Protein AF-A0A815KS10-F1 (afdb_monomer)

Mean predicted aligned error: 17.44 Å

Sequence (151 aa):
MRNGELLMVKFADKKATGDKEIYVIDSKGTANIVQVERFEKGGVKKYILKPSSFVDYNRNMGGVDLSDSSLHHACMDRKSYRWLSDNEIIKKEYKDNEVHKQAQELELQIASHSQSTWSTIQIKERKKYEIAIQNLILSAVYLCQQDQPIN

Radius of gyration: 28.77 Å; Cα contacts (8 Å, |Δi|>4): 96; chains: 1; bounding box: 67×46×84 Å

Solvent-accessible surface area (backbone atoms only — not comparable to full-atom values): 9145 Å² total; per-residue (Å²): 93,73,60,86,69,37,34,43,47,80,45,79,47,83,48,100,92,45,80,42,80,45,78,48,79,37,69,81,70,64,100,43,77,39,80,40,84,42,73,45,95,90,71,48,79,44,79,43,83,40,48,41,60,60,54,57,45,65,71,58,66,50,58,63,60,50,50,52,56,55,44,60,79,70,57,80,85,69,98,70,99,52,94,55,64,66,55,55,55,49,54,52,58,54,74,70,36,65,70,53,53,54,51,51,53,51,50,51,54,52,50,56,55,52,51,58,53,52,53,52,51,51,53,57,50,51,53,54,52,52,52,52,51,51,52,51,51,53,51,52,55,53,54,62,59,69,72,58,80,87,124

Nearest PDB structures (foldseek):
  8xlh-assembly1_B  TM=2.235E-01  e=9.049E+00  Oryctolagus cuniculus

Foldseek 3Di:
DDDPQKDKDWDWDQDPVGTDIDIDIDRPDDQDWDWDWDADDPRDIDTDIDTPRVVVCVVPVCPVVVVVVVCVVVPPDDDDPDPCPVVVVVVVVLVPDPVNVVVVVVVVVVVVVVVVVVVVVVVVVVVVVVVVVVVVVVVVVVVVVVPDDDD

Secondary structure (DSSP, 8-state):
-EETTEEEEEEEEEETTEEEEEEEEESS----EEEEEEEPTTS-EEEEEEEHHHHHHHHHTHHHHHHHHHHHHH------S-TTHHHHHHHHHHHH-HHHHHHHHHHHHHHHHHHHHHHHHHHHHHHHHHHHHHHHHHHHHHHHHHTS---

Organism: NCBI:txid392033

Structure (mmCIF, N/CA/C/O backbone):
data_AF-A0A815KS10-F1
#
_entry.id   AF-A0A815KS10-F1
#
loop_
_atom_site.group_PDB
_atom_site.id
_atom_site.type_symbol
_atom_site.label_atom_id
_atom_site.label_alt_id
_atom_site.label_comp_id
_atom_site.label_asym_id
_atom_site.label_entit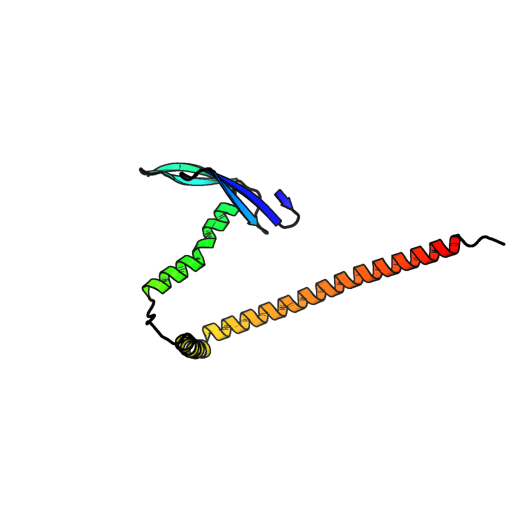y_id
_atom_site.label_seq_id
_atom_site.pdbx_PDB_ins_code
_atom_site.Cartn_x
_atom_site.Cartn_y
_atom_site.Cartn_z
_atom_site.occupancy
_atom_site.B_iso_or_equiv
_atom_site.auth_seq_id
_atom_site.auth_comp_id
_atom_site.auth_asym_id
_atom_site.auth_atom_id
_atom_site.pdbx_PDB_model_num
ATOM 1 N N . MET A 1 1 ? -16.237 -2.106 -2.172 1.00 65.50 1 MET A N 1
ATOM 2 C CA . MET A 1 1 ? -16.871 -2.902 -3.246 1.00 65.50 1 MET A CA 1
ATOM 3 C C . MET A 1 1 ? -15.825 -3.857 -3.790 1.00 65.50 1 MET A C 1
ATOM 5 O O . MET A 1 1 ? -14.725 -3.401 -4.084 1.00 65.50 1 MET A O 1
ATOM 9 N N . ARG A 1 2 ? -16.115 -5.161 -3.852 1.00 75.50 2 ARG A N 1
ATOM 10 C CA . ARG A 1 2 ? -15.205 -6.136 -4.465 1.00 75.50 2 ARG A CA 1
ATOM 11 C C . ARG A 1 2 ? -15.559 -6.260 -5.945 1.00 75.50 2 ARG A C 1
ATOM 13 O O . ARG A 1 2 ? -16.727 -6.452 -6.263 1.00 75.50 2 ARG A O 1
ATOM 20 N N . ASN A 1 3 ? -14.573 -6.105 -6.819 1.00 77.81 3 ASN A N 1
ATOM 21 C CA . ASN A 1 3 ? -14.696 -6.308 -8.255 1.00 77.81 3 ASN A CA 1
ATOM 22 C C . ASN A 1 3 ? -13.708 -7.409 -8.661 1.00 77.81 3 ASN A C 1
ATOM 24 O O . ASN A 1 3 ? -12.506 -7.165 -8.771 1.00 77.81 3 ASN A O 1
ATOM 28 N N . GLY A 1 4 ? -14.209 -8.639 -8.793 1.00 83.25 4 GLY A N 1
ATOM 29 C CA . GLY A 1 4 ? -13.379 -9.822 -9.017 1.00 83.25 4 GLY A CA 1
ATOM 30 C C . GLY A 1 4 ? -12.392 -10.072 -7.869 1.00 83.25 4 GLY A C 1
ATOM 31 O O . GLY A 1 4 ? -12.779 -10.199 -6.702 1.00 83.25 4 GLY A O 1
ATOM 32 N N . GLU A 1 5 ? -11.106 -10.139 -8.204 1.00 85.44 5 GLU A N 1
ATOM 33 C CA . GLU A 1 5 ? -10.025 -10.363 -7.237 1.00 85.44 5 GLU A CA 1
ATOM 34 C C . GLU A 1 5 ? -9.689 -9.113 -6.412 1.00 85.44 5 GLU A C 1
ATOM 36 O O . GLU A 1 5 ? -9.140 -9.237 -5.321 1.00 85.44 5 GLU A O 1
ATOM 41 N N . LEU A 1 6 ? -10.076 -7.922 -6.877 1.00 89.88 6 LEU A N 1
ATOM 42 C CA . LEU A 1 6 ? -9.731 -6.653 -6.243 1.00 89.88 6 LEU A CA 1
ATOM 43 C C . LEU A 1 6 ? -10.837 -6.162 -5.306 1.00 89.88 6 LEU A C 1
ATOM 45 O O . LEU A 1 6 ? -12.017 -6.093 -5.653 1.00 89.88 6 LEU A O 1
ATOM 49 N N . LEU A 1 7 ? -10.440 -5.748 -4.112 1.00 89.75 7 LEU A N 1
ATOM 50 C CA . LEU A 1 7 ? -11.259 -5.067 -3.128 1.00 89.75 7 LEU A CA 1
ATOM 51 C C . LEU A 1 7 ? -10.914 -3.577 -3.122 1.00 89.75 7 LEU A C 1
ATOM 53 O O . LEU A 1 7 ? -9.806 -3.187 -2.773 1.00 89.75 7 LEU A O 1
ATOM 57 N N . MET A 1 8 ? -11.892 -2.734 -3.451 1.00 91.44 8 MET A N 1
ATOM 58 C CA . MET A 1 8 ? -11.780 -1.288 -3.270 1.00 91.44 8 MET A CA 1
ATOM 59 C C . MET A 1 8 ? -12.492 -0.866 -1.984 1.00 91.44 8 MET A C 1
ATOM 61 O O . MET A 1 8 ? -13.694 -1.120 -1.812 1.00 91.44 8 MET A O 1
ATOM 65 N N . VAL A 1 9 ? -11.766 -0.191 -1.097 1.00 91.00 9 VAL A N 1
ATOM 66 C CA . VAL A 1 9 ? -12.256 0.311 0.189 1.00 91.00 9 VAL A CA 1
ATOM 67 C C . VAL A 1 9 ? -12.215 1.834 0.189 1.00 91.00 9 VAL A C 1
ATOM 69 O O . VAL A 1 9 ? -11.161 2.433 -0.004 1.00 91.00 9 VAL A O 1
ATOM 72 N N . LYS A 1 10 ? -13.369 2.456 0.442 1.00 90.81 10 LYS A N 1
ATOM 73 C CA . LYS A 1 10 ? -13.506 3.897 0.668 1.00 90.81 10 LYS A CA 1
ATOM 74 C C . LYS A 1 10 ? -13.646 4.145 2.168 1.00 90.81 10 LYS A C 1
ATOM 76 O O . LYS A 1 10 ? -14.487 3.521 2.812 1.00 90.81 10 LYS A O 1
ATOM 81 N N . PHE A 1 11 ? -12.852 5.059 2.712 1.00 89.25 11 PHE A N 1
ATOM 82 C CA . PHE A 1 11 ? -12.909 5.468 4.113 1.00 89.25 11 PHE A CA 1
ATOM 83 C C . PHE A 1 11 ? -12.923 6.992 4.211 1.00 89.25 11 PHE A C 1
ATOM 85 O O . PHE A 1 11 ? -12.046 7.656 3.664 1.00 89.25 11 PHE A O 1
ATOM 92 N N . ALA A 1 12 ? -13.916 7.543 4.907 1.00 87.81 12 ALA A N 1
ATOM 93 C CA . ALA A 1 12 ? -13.974 8.965 5.220 1.00 87.81 12 ALA A CA 1
ATOM 94 C C . ALA A 1 12 ? -13.348 9.196 6.602 1.00 87.81 12 ALA A C 1
ATOM 96 O O . ALA A 1 12 ? -13.889 8.751 7.615 1.00 87.81 12 ALA A O 1
ATOM 97 N N . ASP A 1 13 ? -12.199 9.869 6.639 1.00 83.44 13 ASP A N 1
ATOM 98 C CA . ASP A 1 13 ? -11.503 10.227 7.873 1.00 83.44 13 ASP A CA 1
ATOM 99 C C . ASP A 1 13 ? -11.818 11.679 8.240 1.00 83.44 13 ASP A C 1
ATOM 101 O O . ASP A 1 13 ? -11.557 12.602 7.461 1.00 83.44 13 ASP A O 1
ATOM 105 N N . LYS A 1 14 ? -12.351 11.889 9.445 1.00 79.88 14 LYS A N 1
ATOM 106 C CA . LYS A 1 14 ? -12.604 13.232 9.974 1.00 79.88 14 LYS A CA 1
ATOM 107 C C . LYS A 1 14 ? -11.318 13.774 10.579 1.00 79.88 14 LYS A C 1
ATOM 109 O O . LYS A 1 14 ? -10.930 13.387 11.683 1.00 79.88 14 LYS A O 1
ATOM 114 N N . LYS A 1 15 ? -10.639 14.669 9.861 1.00 77.56 15 LYS A N 1
ATOM 115 C CA . LYS A 1 15 ? -9.453 15.372 10.369 1.00 77.56 15 LYS A CA 1
ATOM 116 C C . LYS A 1 15 ? -9.812 16.805 10.752 1.00 77.56 15 LYS A C 1
ATOM 118 O O . LYS A 1 15 ? -10.806 17.355 10.301 1.00 77.56 15 LYS A O 1
ATOM 123 N N . ALA A 1 16 ? -8.946 17.448 11.537 1.00 68.12 16 ALA A N 1
ATOM 124 C CA . ALA A 1 16 ? -9.093 18.866 11.891 1.00 68.12 16 ALA A CA 1
ATOM 125 C C . ALA A 1 16 ? -9.136 19.801 10.662 1.00 68.12 16 ALA A C 1
ATOM 127 O O . ALA A 1 16 ? -9.639 20.912 10.747 1.00 68.12 16 ALA A O 1
ATOM 128 N N . THR A 1 17 ? -8.619 19.339 9.517 1.00 74.06 17 THR A N 1
ATOM 129 C CA . THR A 1 17 ? -8.622 20.054 8.230 1.00 74.06 17 THR A CA 1
ATOM 130 C C . THR A 1 17 ? -9.874 19.794 7.382 1.00 74.06 17 THR A C 1
ATOM 132 O O . THR A 1 17 ? -9.926 20.247 6.244 1.00 74.06 17 THR A O 1
ATOM 135 N N . GLY A 1 18 ? -10.861 19.065 7.913 1.00 81.62 18 GLY A N 1
ATOM 136 C CA . GLY A 1 18 ? -12.086 18.671 7.219 1.00 81.62 18 GLY A CA 1
ATOM 137 C C . GLY A 1 18 ? -12.188 17.165 6.971 1.00 81.62 18 GLY A C 1
ATOM 138 O O . GLY A 1 18 ? -11.283 16.387 7.302 1.00 81.62 18 GLY A O 1
ATOM 139 N N . ASP A 1 19 ? -13.313 16.767 6.381 1.00 84.25 19 ASP A N 1
ATOM 140 C CA . ASP A 1 19 ? -13.583 15.384 5.998 1.00 84.25 19 ASP A CA 1
ATOM 141 C C . ASP A 1 19 ? -12.741 15.024 4.768 1.00 84.25 19 ASP A C 1
ATOM 143 O O . ASP A 1 19 ? -12.804 15.689 3.732 1.00 84.25 19 ASP A O 1
ATOM 147 N N . LYS A 1 20 ? -11.917 13.979 4.888 1.00 88.00 20 LYS A N 1
ATOM 148 C CA . LYS A 1 20 ? -11.084 13.480 3.790 1.00 88.00 20 LYS A CA 1
ATOM 149 C C . LYS A 1 20 ? -11.524 12.088 3.395 1.00 88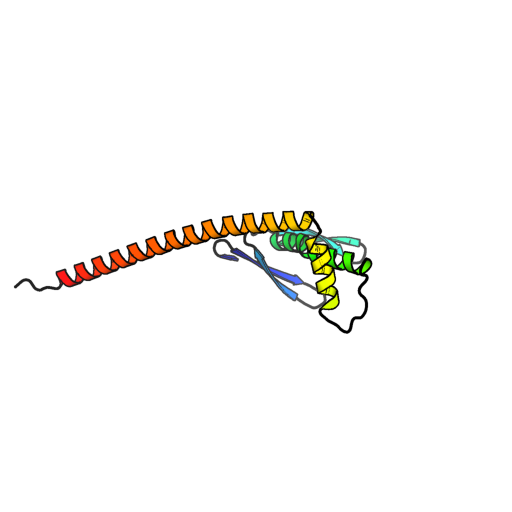.00 20 LYS A C 1
ATOM 151 O O . LYS A 1 20 ? -11.568 11.185 4.226 1.00 88.00 20 LYS A O 1
ATOM 156 N N . GLU A 1 21 ? -11.788 11.906 2.112 1.00 91.81 21 GLU A N 1
ATOM 157 C CA . GLU A 1 21 ? -12.047 10.589 1.550 1.00 91.81 21 GLU A CA 1
ATOM 158 C C . GLU A 1 21 ? -10.738 9.947 1.109 1.00 91.81 21 GLU A C 1
ATOM 160 O O . GLU A 1 21 ? -9.939 10.547 0.392 1.00 91.81 21 GLU A O 1
ATOM 165 N N . ILE A 1 22 ? -10.520 8.715 1.549 1.00 90.88 22 ILE A N 1
ATOM 166 C CA . ILE A 1 22 ? -9.340 7.931 1.221 1.00 90.88 22 ILE A CA 1
ATOM 167 C C . ILE A 1 22 ? -9.804 6.634 0.572 1.00 90.88 22 ILE A C 1
ATOM 169 O O . ILE A 1 22 ? -10.780 6.015 1.006 1.00 90.88 22 ILE A O 1
ATOM 173 N N . TYR A 1 23 ? -9.081 6.223 -0.462 1.00 92.44 23 TYR A N 1
ATOM 174 C CA . TYR A 1 23 ? -9.356 5.028 -1.240 1.00 92.44 23 TYR A CA 1
ATOM 175 C C . TYR A 1 23 ? -8.151 4.094 -1.145 1.00 92.44 23 TYR A C 1
ATOM 177 O O . TYR A 1 23 ? -7.020 4.523 -1.356 1.00 92.44 23 TYR A O 1
ATOM 185 N N . VAL A 1 24 ? -8.395 2.827 -0.814 1.00 91.19 24 VAL A N 1
ATOM 186 C CA . VAL A 1 24 ? -7.382 1.763 -0.788 1.00 91.19 24 VAL A CA 1
ATOM 187 C C . VAL A 1 24 ? -7.858 0.626 -1.681 1.00 91.19 24 VAL A C 1
ATOM 189 O O . VAL A 1 24 ? -9.035 0.259 -1.653 1.00 91.19 24 VAL A O 1
ATOM 192 N N . ILE A 1 25 ? -6.939 0.086 -2.478 1.00 92.75 25 ILE A N 1
ATOM 193 C CA . ILE A 1 25 ? -7.163 -1.084 -3.326 1.00 92.75 25 ILE A CA 1
ATOM 194 C C . ILE A 1 25 ? -6.331 -2.228 -2.760 1.00 92.75 25 ILE A C 1
ATOM 196 O O . ILE A 1 25 ? -5.143 -2.067 -2.499 1.00 92.75 25 ILE A O 1
ATOM 200 N N . ASP A 1 26 ? -6.969 -3.373 -2.574 1.00 90.25 26 ASP A N 1
ATOM 201 C CA . ASP A 1 26 ? -6.379 -4.554 -1.963 1.00 90.25 26 ASP A CA 1
ATOM 202 C C . ASP A 1 26 ? -6.744 -5.793 -2.788 1.00 90.25 26 ASP A C 1
ATOM 204 O O . ASP A 1 26 ? -7.909 -6.006 -3.110 1.00 90.25 26 ASP A O 1
ATOM 208 N N . SER A 1 27 ? -5.758 -6.602 -3.169 1.00 90.69 27 SER A N 1
ATOM 209 C CA . SER A 1 27 ? -5.966 -7.823 -3.957 1.00 90.69 27 SER A CA 1
ATOM 210 C C . SER A 1 27 ? -6.123 -9.086 -3.110 1.00 90.69 27 SER A C 1
ATOM 212 O O . SER A 1 27 ? -6.575 -10.111 -3.618 1.00 90.69 27 SER A O 1
ATOM 214 N N . LYS A 1 28 ? -5.742 -9.050 -1.828 1.00 86.31 28 LYS A N 1
ATOM 215 C CA . LYS A 1 28 ? -5.678 -10.246 -0.968 1.00 86.31 28 LYS A CA 1
ATOM 216 C C . LYS A 1 28 ? -6.504 -10.121 0.304 1.00 86.31 28 LYS A C 1
ATOM 218 O O . LYS A 1 28 ? -6.879 -11.138 0.884 1.00 86.31 28 LYS A O 1
ATOM 223 N N . GLY A 1 29 ? -6.784 -8.902 0.745 1.00 82.19 29 GLY A N 1
ATOM 224 C CA . GLY A 1 29 ? -7.521 -8.657 1.970 1.00 82.19 29 GLY A CA 1
ATOM 225 C C . GLY A 1 29 ? -9.013 -8.942 1.870 1.00 82.19 29 GLY A C 1
ATOM 226 O O . GLY A 1 29 ? -9.600 -9.231 0.821 1.00 82.19 29 GLY A O 1
ATOM 227 N N . THR A 1 30 ? -9.640 -8.861 3.036 1.00 83.88 30 THR A N 1
ATOM 228 C CA . THR A 1 30 ? -11.075 -9.060 3.223 1.00 83.88 30 THR A CA 1
ATOM 229 C C . THR A 1 30 ? -11.733 -7.740 3.597 1.00 83.88 30 THR A C 1
ATOM 231 O O . THR A 1 30 ? -11.127 -6.887 4.245 1.00 83.88 30 THR A O 1
ATOM 234 N N . ALA A 1 31 ? -12.990 -7.563 3.186 1.00 85.25 31 ALA A N 1
ATOM 235 C CA . ALA A 1 31 ? -13.782 -6.391 3.541 1.00 85.25 31 ALA A CA 1
ATOM 236 C C . ALA A 1 31 ? -14.235 -6.501 5.003 1.00 85.25 31 ALA A C 1
ATOM 238 O O . ALA A 1 31 ? -15.369 -6.887 5.276 1.00 85.25 31 ALA A O 1
ATOM 239 N N . ASN A 1 32 ? -13.329 -6.206 5.933 1.00 89.75 32 ASN A N 1
ATOM 240 C CA . ASN A 1 32 ? -13.587 -6.264 7.364 1.00 89.75 32 ASN A CA 1
ATOM 241 C C . ASN A 1 32 ? -13.352 -4.898 8.023 1.00 89.75 32 ASN A C 1
ATOM 243 O O . ASN A 1 32 ? -12.614 -4.056 7.507 1.00 89.75 32 ASN A O 1
ATOM 247 N N . ILE A 1 33 ? -13.984 -4.679 9.172 1.00 91.38 33 ILE A N 1
ATOM 2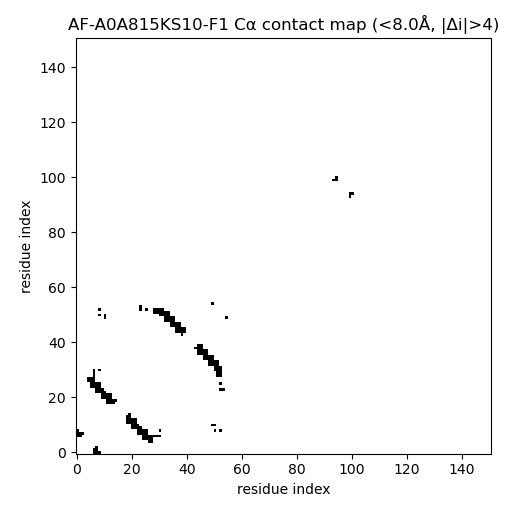48 C CA . ILE A 1 33 ? -13.803 -3.498 10.012 1.00 91.38 33 ILE A CA 1
ATOM 249 C C . ILE A 1 33 ? -13.177 -3.955 11.325 1.00 91.38 33 ILE A C 1
ATOM 251 O O . ILE A 1 33 ? -13.633 -4.903 11.953 1.00 91.38 33 ILE A O 1
ATOM 255 N N . VAL A 1 34 ? -12.125 -3.259 11.738 1.00 92.88 34 VAL A N 1
ATOM 256 C CA . VAL A 1 34 ? -11.346 -3.548 12.937 1.00 92.88 34 VAL A CA 1
ATOM 257 C C . VAL A 1 34 ? -11.398 -2.339 13.860 1.00 92.88 34 VAL A C 1
ATOM 259 O O . VAL A 1 34 ? -11.358 -1.186 13.419 1.00 92.88 34 VAL A O 1
ATOM 262 N N . GLN A 1 35 ? -11.494 -2.599 15.158 1.00 92.25 35 GLN A N 1
ATOM 263 C CA . GLN A 1 35 ? -11.424 -1.569 16.182 1.00 92.25 35 GLN A CA 1
ATOM 264 C C . GLN A 1 35 ? -9.954 -1.257 16.479 1.00 92.25 35 GLN A C 1
ATOM 266 O O . GLN A 1 35 ? -9.191 -2.129 16.884 1.00 92.25 35 GLN A O 1
ATOM 271 N N . VAL A 1 36 ? -9.555 -0.008 16.256 1.00 91.19 36 VAL A N 1
ATOM 272 C CA . VAL A 1 36 ? -8.180 0.460 16.444 1.00 91.19 36 VAL A CA 1
ATOM 273 C C . VAL A 1 36 ? -8.130 1.402 17.638 1.00 91.19 36 VAL A C 1
ATOM 275 O O . VAL A 1 36 ? -8.888 2.373 17.703 1.00 91.19 36 VAL A O 1
ATOM 278 N N . GLU A 1 37 ? -7.223 1.124 18.570 1.00 91.50 37 GLU A N 1
ATOM 279 C CA . GLU A 1 37 ? -6.922 2.011 19.692 1.00 91.50 37 GLU A CA 1
ATOM 280 C C . GLU A 1 37 ? -6.155 3.245 19.198 1.00 91.50 37 GLU A C 1
ATOM 282 O O . GLU A 1 37 ? -5.173 3.152 18.458 1.00 91.50 37 GLU A O 1
ATOM 287 N N . ARG A 1 38 ? -6.613 4.426 19.607 1.00 86.31 38 ARG A N 1
ATOM 288 C CA . ARG A 1 38 ? -5.940 5.705 19.398 1.00 86.31 38 ARG A CA 1
ATOM 289 C C . ARG A 1 38 ? -5.861 6.477 20.700 1.00 86.31 38 ARG A C 1
ATOM 291 O O . ARG A 1 38 ? -6.781 6.455 21.510 1.00 86.31 38 ARG A O 1
ATOM 298 N N . PHE A 1 39 ? -4.786 7.238 20.830 1.00 85.94 39 PHE A N 1
ATOM 299 C CA . PHE A 1 39 ? -4.615 8.200 21.906 1.00 85.94 39 PHE A CA 1
ATOM 300 C C . PHE A 1 39 ? -4.979 9.591 21.396 1.00 85.94 39 PHE A C 1
ATOM 302 O O . PHE A 1 39 ? -4.469 10.037 20.365 1.00 85.94 39 PHE A O 1
ATOM 309 N N . GLU A 1 40 ? -5.885 10.263 22.098 1.00 82.75 40 GLU A N 1
ATOM 310 C CA . GLU A 1 40 ? -6.144 11.685 21.895 1.00 82.75 40 GLU A CA 1
ATOM 311 C C . GLU A 1 40 ? -5.183 12.541 22.731 1.00 82.75 40 GLU A C 1
ATOM 313 O O . GLU A 1 40 ? -4.481 12.068 23.634 1.00 82.75 40 GLU A O 1
ATOM 318 N N . LYS A 1 41 ? -5.128 13.835 22.402 1.00 79.12 41 LYS A N 1
ATOM 319 C CA . LYS A 1 41 ? -4.308 14.810 23.121 1.00 79.12 41 LYS A CA 1
ATOM 320 C C . LYS A 1 41 ? -4.735 14.823 24.596 1.00 79.12 41 LYS A C 1
ATOM 322 O O . LYS A 1 41 ? -5.906 15.024 24.889 1.00 79.12 41 LYS A O 1
ATOM 327 N N . GLY A 1 42 ? -3.788 14.588 25.504 1.00 83.25 42 GLY A N 1
ATOM 328 C CA . GLY A 1 42 ? -4.069 14.394 26.935 1.00 83.25 42 GLY A CA 1
ATOM 329 C C . GLY A 1 42 ? -4.094 12.930 27.391 1.00 83.25 42 GLY A C 1
ATOM 330 O O . GLY A 1 42 ? -4.385 12.673 28.552 1.00 83.25 42 GLY A O 1
ATOM 331 N N . GLY A 1 43 ? -3.773 11.971 26.513 1.00 86.62 43 GLY A N 1
ATOM 332 C CA . GLY A 1 43 ? -3.574 10.563 26.888 1.00 86.62 43 GLY A CA 1
ATOM 333 C C . GLY A 1 43 ? -4.860 9.740 26.999 1.00 86.62 43 GLY A C 1
ATOM 334 O O . GLY A 1 43 ? -4.809 8.573 27.382 1.00 86.62 43 GLY A O 1
ATOM 335 N N . VAL A 1 44 ? -6.010 10.316 26.637 1.00 88.19 44 VAL A N 1
ATOM 336 C CA . VAL A 1 44 ? -7.297 9.613 26.639 1.00 88.19 44 VAL A CA 1
ATOM 337 C C . VAL A 1 44 ? -7.311 8.561 25.530 1.00 88.19 44 VAL A C 1
ATOM 339 O O . VAL A 1 44 ? -7.061 8.867 24.361 1.00 88.19 44 VAL A O 1
ATOM 342 N N . LYS A 1 45 ? -7.616 7.316 25.904 1.00 90.00 45 LYS A N 1
ATOM 343 C CA . LYS A 1 45 ? -7.796 6.204 24.967 1.00 90.00 45 LYS A CA 1
ATOM 344 C C . LYS A 1 45 ? -9.154 6.303 24.287 1.00 90.00 45 LYS A C 1
ATOM 346 O O . LYS A 1 45 ? -10.183 6.446 24.943 1.00 90.00 45 LYS A O 1
ATOM 351 N N . LYS A 1 46 ? -9.155 6.164 22.968 1.00 89.38 46 LYS A N 1
ATOM 352 C CA . LYS A 1 46 ? -10.347 6.123 22.128 1.00 89.38 46 LYS A CA 1
ATOM 353 C C . LYS A 1 46 ? -10.241 4.963 21.164 1.00 89.38 46 LYS A C 1
ATOM 355 O O . LYS A 1 46 ? -9.180 4.692 20.612 1.00 89.38 46 LYS A O 1
ATOM 360 N N . TYR A 1 47 ? -11.366 4.322 20.905 1.00 89.31 47 TYR A N 1
ATOM 361 C CA . TYR A 1 47 ? -11.446 3.272 19.909 1.00 89.31 47 TYR A CA 1
ATOM 362 C C . TYR A 1 47 ? -12.144 3.793 18.659 1.00 89.31 47 TYR A C 1
ATOM 364 O O . TYR A 1 47 ? -13.212 4.397 18.741 1.00 89.31 47 TYR A O 1
ATOM 372 N N . ILE A 1 48 ? -11.523 3.577 17.502 1.00 89.12 48 ILE A N 1
ATOM 373 C CA . ILE A 1 48 ? -12.035 4.022 16.206 1.00 89.12 48 ILE A CA 1
ATOM 374 C C . ILE A 1 48 ? -12.176 2.804 15.305 1.00 89.12 48 ILE A C 1
ATOM 376 O O . ILE A 1 48 ? -11.266 1.985 15.206 1.00 89.12 48 ILE A O 1
ATOM 380 N N . LEU A 1 49 ? -13.313 2.703 14.625 1.00 90.38 49 LEU A N 1
ATOM 381 C CA . LEU A 1 49 ? -13.543 1.674 13.622 1.00 90.38 49 LEU A CA 1
ATOM 382 C C . LEU A 1 49 ? -12.824 2.053 12.327 1.00 90.38 49 LEU A C 1
ATOM 384 O O . LEU A 1 49 ? -13.035 3.140 11.785 1.00 90.38 49 LEU A O 1
ATOM 388 N N . LYS A 1 50 ? -11.970 1.158 11.832 1.00 91.38 50 LYS A N 1
ATOM 389 C CA . LYS A 1 50 ? -11.251 1.323 10.567 1.00 91.38 50 LYS A CA 1
ATOM 390 C C . LYS A 1 50 ? -11.330 0.050 9.736 1.00 91.38 50 LYS A C 1
ATOM 392 O O . LYS A 1 50 ? -11.313 -1.034 10.309 1.00 91.38 50 LYS A O 1
ATOM 397 N N . PRO A 1 51 ? -11.374 0.140 8.401 1.00 92.62 51 PRO A N 1
ATOM 398 C CA . PRO A 1 51 ? -11.273 -1.053 7.573 1.00 92.62 51 PRO A CA 1
ATOM 399 C C . PRO A 1 51 ? -9.930 -1.768 7.782 1.00 92.62 51 PRO A C 1
ATOM 401 O O . PRO A 1 51 ? -8.898 -1.106 7.907 1.00 92.62 51 PRO A O 1
ATOM 404 N N . SER A 1 52 ? -9.926 -3.101 7.778 1.00 92.44 52 SER A N 1
ATOM 405 C CA . SER A 1 52 ? -8.720 -3.932 7.952 1.00 92.44 52 SER A CA 1
ATOM 406 C C . SER A 1 52 ? -7.617 -3.574 6.957 1.00 92.44 52 SER A C 1
ATOM 408 O O . SER A 1 52 ? -6.499 -3.287 7.375 1.00 92.44 52 SER A O 1
ATOM 410 N N . SER A 1 53 ? -7.949 -3.449 5.667 1.00 92.50 53 SER A N 1
ATOM 411 C CA . SER A 1 53 ? -6.981 -3.096 4.616 1.00 92.50 53 SER A CA 1
ATOM 412 C C . SER A 1 53 ? -6.263 -1.766 4.879 1.00 92.50 53 SER A C 1
ATOM 414 O O . SER A 1 53 ? -5.103 -1.603 4.518 1.00 92.50 53 SER A O 1
ATOM 416 N N . PHE A 1 54 ? -6.914 -0.808 5.551 1.00 91.62 54 PHE A N 1
ATOM 417 C CA . PHE A 1 54 ? -6.265 0.445 5.951 1.00 91.62 54 PHE A CA 1
ATOM 418 C C . PHE A 1 54 ? -5.274 0.248 7.099 1.00 91.62 54 PHE A C 1
ATOM 420 O O . PHE A 1 54 ? -4.255 0.934 7.159 1.00 91.62 54 PHE A O 1
ATOM 427 N N . VAL A 1 55 ? -5.582 -0.641 8.043 1.00 91.25 55 VAL A N 1
ATOM 428 C CA . VAL A 1 55 ? -4.676 -0.977 9.148 1.00 91.25 55 VAL A CA 1
ATOM 429 C C . VAL A 1 55 ? -3.434 -1.672 8.597 1.00 91.25 55 VAL A C 1
ATOM 431 O O . VAL A 1 55 ? -2.320 -1.263 8.924 1.00 91.25 55 VAL A O 1
ATOM 434 N N . ASP A 1 56 ? -3.626 -2.634 7.698 1.00 91.75 56 ASP A N 1
ATOM 435 C CA . ASP A 1 56 ? -2.539 -3.378 7.060 1.00 91.75 56 ASP A CA 1
ATOM 436 C C . ASP A 1 56 ? -1.668 -2.479 6.180 1.00 91.75 56 ASP A C 1
ATOM 438 O O . ASP A 1 56 ? -0.441 -2.543 6.249 1.00 91.75 56 ASP A O 1
ATOM 442 N N . TYR A 1 57 ? -2.279 -1.576 5.411 1.00 92.38 57 TYR A N 1
ATOM 443 C CA . TYR A 1 57 ? -1.550 -0.561 4.653 1.00 92.38 57 TYR A CA 1
ATOM 444 C C . TYR A 1 57 ? -0.667 0.292 5.572 1.00 92.38 57 TYR A C 1
ATOM 446 O O . TYR A 1 57 ? 0.545 0.359 5.386 1.00 92.38 57 TYR A O 1
ATOM 454 N N . ASN A 1 58 ? -1.243 0.887 6.622 1.00 90.19 58 ASN A N 1
ATOM 455 C CA . ASN A 1 58 ? -0.489 1.749 7.539 1.00 90.19 58 ASN A CA 1
ATOM 456 C C . ASN A 1 58 ? 0.659 1.012 8.240 1.00 90.19 58 ASN A C 1
ATOM 458 O O . ASN A 1 58 ? 1.686 1.622 8.525 1.00 90.19 58 ASN A O 1
ATOM 462 N N . ARG A 1 59 ? 0.498 -0.287 8.513 1.00 90.56 59 ARG A N 1
ATOM 463 C CA . ARG A 1 59 ? 1.543 -1.112 9.124 1.00 90.56 59 ARG A CA 1
ATOM 464 C C . ARG A 1 59 ? 2.757 -1.296 8.210 1.00 90.56 59 ARG A C 1
ATOM 466 O O . ARG A 1 59 ? 3.872 -1.364 8.713 1.00 90.56 59 ARG A O 1
ATOM 473 N N . ASN A 1 60 ? 2.543 -1.382 6.899 1.00 90.94 60 ASN A N 1
ATOM 474 C CA . ASN A 1 60 ? 3.584 -1.766 5.942 1.00 90.94 60 ASN A CA 1
ATOM 475 C C . ASN A 1 60 ? 4.173 -0.586 5.151 1.00 90.94 60 ASN A C 1
ATOM 477 O O . ASN A 1 60 ? 5.283 -0.688 4.638 1.00 90.94 60 ASN A O 1
ATOM 481 N N . MET A 1 61 ? 3.472 0.545 5.071 1.00 91.31 61 MET A N 1
ATOM 482 C CA . MET A 1 61 ? 3.899 1.696 4.262 1.00 91.31 61 MET A CA 1
ATOM 483 C C . MET A 1 61 ? 5.137 2.431 4.781 1.00 91.31 61 MET A C 1
ATOM 485 O O . MET A 1 61 ? 5.774 3.143 4.018 1.00 91.31 61 MET A O 1
ATOM 489 N N . GLY A 1 62 ? 5.493 2.263 6.056 1.00 90.56 62 GLY A N 1
ATOM 490 C CA . GLY A 1 62 ? 6.619 2.978 6.662 1.00 90.56 62 GLY A CA 1
ATOM 491 C C . GLY A 1 62 ? 7.998 2.376 6.385 1.00 90.56 62 GLY A C 1
ATOM 492 O O . GLY A 1 62 ? 8.986 2.964 6.801 1.00 90.56 62 GLY A O 1
ATOM 493 N N . GLY A 1 63 ? 8.099 1.210 5.735 1.00 91.62 63 GLY A N 1
ATOM 494 C CA . GLY A 1 63 ? 9.376 0.494 5.603 1.00 91.62 63 GLY A CA 1
ATOM 495 C C . GLY A 1 63 ? 10.444 1.271 4.827 1.00 91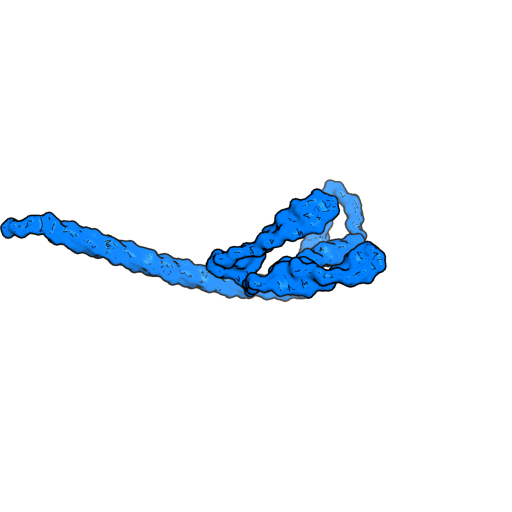.62 63 GLY A C 1
ATOM 496 O O . GLY A 1 63 ? 11.587 1.357 5.272 1.00 91.62 63 GLY A O 1
ATOM 497 N N . VAL A 1 64 ? 10.062 1.871 3.697 1.00 91.69 64 VAL A N 1
ATOM 498 C CA . VAL A 1 64 ? 10.981 2.660 2.859 1.00 91.69 64 VAL A CA 1
ATOM 499 C C . VAL A 1 64 ? 11.363 3.958 3.562 1.00 91.69 64 VAL A C 1
ATOM 501 O O . VAL A 1 64 ? 12.549 4.231 3.707 1.00 91.69 64 VAL A O 1
ATOM 504 N N . ASP A 1 65 ? 10.383 4.700 4.079 1.00 91.56 65 ASP A N 1
ATOM 505 C CA . ASP A 1 65 ? 10.623 5.961 4.794 1.00 91.56 65 ASP A CA 1
ATOM 506 C C . ASP A 1 65 ? 11.497 5.760 6.042 1.00 91.56 65 ASP A C 1
ATOM 508 O O . ASP A 1 65 ? 12.344 6.596 6.357 1.00 91.56 65 ASP A O 1
ATOM 512 N N . LEU A 1 66 ? 11.324 4.640 6.755 1.00 88.50 66 LEU A N 1
ATOM 513 C CA . LEU A 1 66 ? 12.154 4.282 7.904 1.00 88.50 66 LEU A CA 1
ATOM 514 C C . LEU A 1 66 ? 13.595 3.986 7.475 1.00 88.50 66 LEU A C 1
ATOM 516 O O . LEU A 1 66 ? 14.531 4.451 8.125 1.00 88.50 66 LEU A O 1
ATOM 520 N N . SER A 1 67 ? 13.770 3.241 6.380 1.00 87.62 67 SER A N 1
ATOM 521 C CA . SER A 1 67 ? 15.088 2.972 5.803 1.00 87.62 67 SER A CA 1
ATOM 522 C C . SER A 1 67 ? 15.771 4.273 5.379 1.00 87.62 67 SER A C 1
ATOM 524 O O . SER A 1 67 ? 16.910 4.511 5.770 1.00 87.62 67 SER A O 1
ATOM 526 N N . ASP A 1 68 ? 15.073 5.142 4.649 1.00 88.50 68 ASP A N 1
ATOM 527 C CA . ASP A 1 68 ? 15.598 6.434 4.197 1.00 88.50 68 ASP A CA 1
ATOM 528 C C . ASP A 1 68 ? 15.966 7.341 5.379 1.00 88.50 68 ASP A C 1
ATOM 530 O O . ASP A 1 68 ? 17.070 7.879 5.445 1.00 88.50 68 ASP A O 1
ATOM 534 N N . SER A 1 69 ? 15.107 7.403 6.401 1.00 87.25 69 SER A N 1
ATOM 535 C CA . SER A 1 69 ? 15.390 8.149 7.635 1.00 87.25 69 SER A CA 1
ATOM 536 C C . SER A 1 69 ? 16.630 7.620 8.358 1.00 87.25 69 SER A C 1
ATOM 538 O O . SER A 1 69 ? 17.429 8.395 8.883 1.00 87.25 69 SER A O 1
ATOM 540 N N . SER A 1 70 ? 16.819 6.297 8.385 1.00 85.81 70 SER A N 1
ATOM 541 C CA . SER A 1 70 ? 18.000 5.685 9.001 1.00 85.81 70 SER A CA 1
ATOM 542 C C . SER A 1 70 ? 19.282 5.993 8.223 1.00 85.81 70 SER A C 1
ATOM 544 O O . SER A 1 70 ? 20.307 6.310 8.830 1.00 85.81 70 SER A O 1
ATOM 546 N N . LEU A 1 71 ? 19.207 5.982 6.887 1.00 81.62 71 LEU A N 1
ATOM 547 C CA . LEU A 1 71 ? 20.312 6.355 6.012 1.00 81.62 71 LEU A CA 1
ATOM 548 C C . LEU A 1 71 ? 20.645 7.833 6.156 1.00 81.62 71 LEU A C 1
ATOM 550 O O . LEU A 1 71 ? 21.820 8.168 6.198 1.00 81.62 71 LEU A O 1
ATOM 554 N N . HIS A 1 72 ? 19.649 8.704 6.315 1.00 79.38 72 HIS A N 1
ATOM 555 C CA . HIS A 1 72 ? 19.862 10.138 6.482 1.00 79.38 72 HIS A CA 1
ATOM 556 C C . HIS A 1 72 ? 20.794 10.463 7.660 1.00 79.38 72 HIS A C 1
ATOM 558 O O . HIS A 1 72 ? 21.664 11.322 7.543 1.00 79.38 72 HIS A O 1
ATOM 564 N N . HIS A 1 73 ? 20.676 9.736 8.777 1.00 70.50 73 HIS A N 1
ATOM 565 C CA . HIS A 1 73 ? 21.558 9.919 9.935 1.00 70.50 73 HIS A CA 1
ATOM 566 C C . HIS A 1 73 ? 22.995 9.430 9.705 1.00 70.50 73 HIS A C 1
ATOM 568 O O . HIS A 1 73 ? 23.922 9.965 10.310 1.00 70.50 73 HIS A O 1
ATOM 574 N N . ALA A 1 74 ? 23.180 8.428 8.845 1.00 68.62 74 ALA A N 1
ATOM 575 C CA . ALA A 1 74 ? 24.485 7.890 8.464 1.00 68.62 74 ALA A CA 1
ATOM 576 C C . ALA A 1 74 ? 25.010 8.477 7.138 1.00 68.62 74 ALA A C 1
ATOM 578 O O . ALA A 1 74 ? 26.059 8.059 6.645 1.00 68.62 74 ALA A O 1
ATOM 579 N N . CYS A 1 75 ? 24.281 9.429 6.552 1.00 67.50 75 CYS A N 1
ATOM 580 C CA . CYS A 1 75 ? 24.536 9.923 5.215 1.00 67.50 75 CYS A CA 1
ATOM 581 C C . CYS A 1 75 ? 25.807 10.781 5.194 1.00 67.50 75 CYS A C 1
ATOM 583 O O . CYS A 1 75 ? 25.913 11.802 5.874 1.00 67.50 75 CYS A O 1
ATOM 585 N N . MET A 1 76 ? 26.781 10.349 4.393 1.00 71.12 76 MET A N 1
ATOM 586 C CA . MET A 1 76 ? 28.048 11.043 4.141 1.00 71.12 76 MET A CA 1
ATOM 587 C C . MET A 1 76 ? 28.004 11.839 2.827 1.00 71.12 76 MET A C 1
ATOM 589 O O . MET A 1 76 ? 29.052 12.095 2.228 1.00 71.12 76 MET A O 1
ATOM 593 N N . ASP A 1 77 ? 26.811 12.225 2.364 1.00 70.94 77 ASP A N 1
ATOM 594 C CA . ASP A 1 77 ? 26.653 12.961 1.112 1.00 70.94 77 ASP A CA 1
ATOM 595 C C . ASP A 1 77 ? 27.395 14.297 1.179 1.00 70.94 77 ASP A C 1
ATOM 597 O O . ASP A 1 77 ? 27.194 15.136 2.062 1.00 70.94 77 ASP A O 1
ATOM 601 N N . ARG A 1 78 ? 28.275 14.510 0.201 1.00 72.25 78 ARG A N 1
ATOM 602 C CA . ARG A 1 78 ? 28.974 15.778 0.006 1.00 72.25 78 ARG A CA 1
ATOM 603 C C . ARG A 1 78 ? 28.377 16.480 -1.194 1.00 72.25 78 ARG A C 1
ATOM 605 O O . ARG A 1 78 ? 28.088 15.860 -2.211 1.00 72.25 78 ARG A O 1
ATOM 612 N N . LYS A 1 79 ? 28.261 17.804 -1.106 1.00 77.69 79 LYS A N 1
ATOM 613 C CA . LYS A 1 79 ? 27.861 18.632 -2.246 1.00 77.69 79 LYS A CA 1
ATOM 614 C C . LYS A 1 79 ? 28.797 18.355 -3.429 1.00 77.69 79 LYS A C 1
ATOM 616 O O . LYS A 1 79 ? 29.969 18.729 -3.383 1.00 77.69 79 LYS A O 1
ATOM 621 N N . SER A 1 80 ? 28.274 17.734 -4.482 1.00 71.50 80 SER A N 1
ATOM 622 C CA . SER A 1 80 ? 29.000 17.464 -5.721 1.00 71.50 80 SER A CA 1
ATOM 623 C C . SER A 1 80 ? 28.388 18.273 -6.872 1.00 71.50 80 SER A C 1
ATOM 625 O O . SER A 1 80 ? 27.195 18.574 -6.891 1.00 71.50 80 SER A O 1
ATOM 627 N N . TYR A 1 81 ? 29.221 18.683 -7.830 1.00 78.94 81 TYR A N 1
ATOM 628 C CA . TYR A 1 81 ? 28.778 19.353 -9.065 1.00 78.94 81 TYR A CA 1
ATOM 629 C C . TYR A 1 81 ? 28.636 18.362 -10.230 1.00 78.94 81 TYR A C 1
ATOM 631 O O . TYR A 1 81 ? 28.486 18.763 -11.384 1.00 78.94 81 TYR A O 1
ATOM 639 N N . ARG A 1 82 ? 28.745 17.059 -9.946 1.00 65.38 82 ARG A N 1
ATOM 640 C CA . ARG A 1 82 ? 28.748 15.982 -10.935 1.00 65.38 82 ARG A CA 1
ATOM 641 C C . ARG A 1 82 ? 27.744 14.924 -10.502 1.00 65.38 82 ARG A C 1
A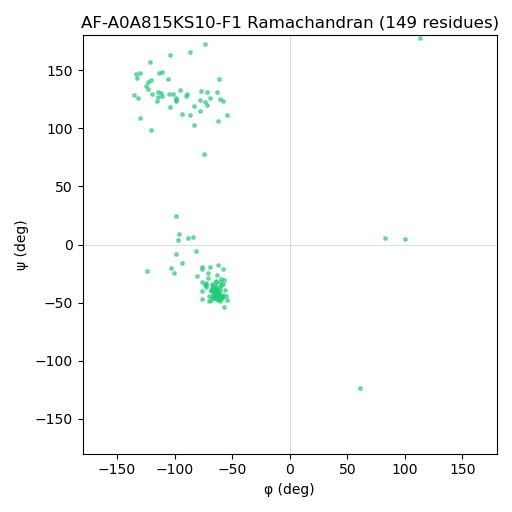TOM 643 O O . ARG A 1 82 ? 28.005 14.156 -9.593 1.00 65.38 82 ARG A O 1
ATOM 650 N N . TRP A 1 83 ? 26.629 14.838 -11.218 1.00 60.44 83 TRP A N 1
ATOM 651 C CA . TRP A 1 83 ? 25.548 13.890 -10.926 1.00 60.44 83 TRP A CA 1
ATOM 652 C C . TRP A 1 83 ? 25.954 12.400 -11.029 1.00 60.44 83 TRP A C 1
ATOM 654 O O . TRP A 1 83 ? 25.253 11.534 -10.513 1.00 60.44 83 TRP A O 1
ATOM 664 N N . LEU A 1 84 ? 27.073 12.090 -11.704 1.00 57.41 84 LEU A N 1
ATOM 665 C CA . LEU A 1 84 ? 27.530 10.721 -11.998 1.00 57.41 84 LEU A CA 1
ATOM 666 C C . LEU A 1 84 ? 28.629 10.180 -11.083 1.00 57.41 84 LEU A C 1
ATOM 668 O O . LEU A 1 84 ? 28.756 8.961 -10.986 1.00 57.41 84 LEU A O 1
ATOM 672 N N . SER A 1 85 ? 29.441 11.036 -10.454 1.00 56.62 85 SER A N 1
ATOM 673 C CA . SER A 1 85 ? 30.632 10.561 -9.729 1.00 56.62 85 SER A CA 1
ATOM 674 C C . SER A 1 85 ? 30.271 9.669 -8.545 1.00 56.62 85 SER A C 1
ATOM 676 O O . SER A 1 85 ? 30.977 8.704 -8.268 1.00 56.62 85 SER A O 1
ATOM 678 N N . ASP A 1 86 ? 29.132 9.942 -7.913 1.00 54.25 86 ASP A N 1
ATOM 679 C CA . ASP A 1 86 ? 28.668 9.197 -6.745 1.00 54.25 86 ASP A CA 1
ATOM 680 C C . ASP A 1 86 ? 28.100 7.823 -7.168 1.00 54.25 86 ASP A C 1
ATOM 682 O O . ASP A 1 86 ? 28.328 6.813 -6.510 1.00 54.25 86 ASP A O 1
ATOM 686 N N . ASN A 1 87 ? 27.491 7.732 -8.357 1.00 55.19 87 ASN A N 1
ATOM 687 C CA . ASN A 1 87 ? 26.963 6.482 -8.916 1.00 55.19 87 ASN A CA 1
ATOM 688 C C . ASN A 1 87 ? 28.048 5.509 -9.410 1.00 55.19 87 ASN A C 1
ATOM 690 O O . ASN A 1 87 ? 27.848 4.298 -9.358 1.00 55.19 87 ASN A O 1
ATOM 694 N N . GLU A 1 88 ? 29.176 5.992 -9.936 1.00 56.25 88 GLU A N 1
ATOM 695 C CA . GLU A 1 88 ? 30.247 5.110 -10.431 1.00 56.25 88 GLU A CA 1
ATOM 696 C C . GLU A 1 88 ? 31.030 4.435 -9.301 1.00 56.25 88 GLU A C 1
ATOM 698 O O . GLU A 1 88 ? 31.409 3.270 -9.435 1.00 56.25 88 GLU A O 1
ATOM 703 N N . ILE A 1 89 ? 31.224 5.135 -8.179 1.00 59.06 89 ILE A N 1
ATOM 704 C CA . ILE A 1 89 ? 31.858 4.585 -6.973 1.00 59.06 8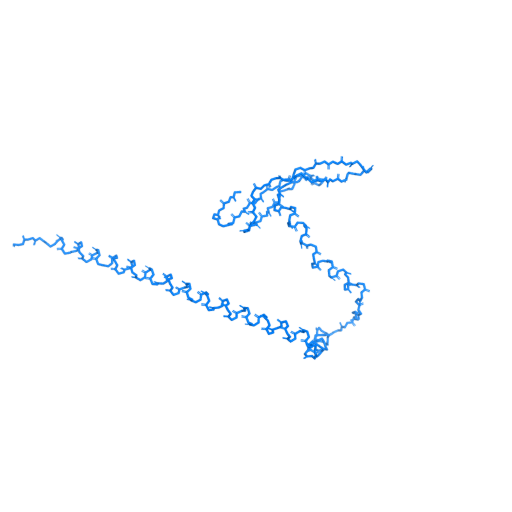9 ILE A CA 1
ATOM 705 C C . ILE A 1 89 ? 30.938 3.532 -6.343 1.00 59.06 89 ILE A C 1
ATOM 707 O O . ILE A 1 89 ? 31.372 2.401 -6.124 1.00 59.06 89 ILE A O 1
ATOM 711 N N . ILE A 1 90 ? 29.648 3.855 -6.187 1.00 57.91 90 ILE A N 1
ATOM 712 C CA . ILE A 1 90 ? 28.623 2.923 -5.695 1.00 57.91 90 ILE A CA 1
ATOM 713 C C . ILE A 1 90 ? 28.528 1.687 -6.602 1.00 57.91 90 ILE A C 1
ATOM 715 O O . ILE A 1 90 ? 28.546 0.563 -6.112 1.00 57.91 90 ILE A O 1
ATOM 719 N N . LYS A 1 91 ? 28.515 1.846 -7.934 1.00 58.69 91 LYS A N 1
ATOM 720 C CA . LYS A 1 91 ? 28.514 0.709 -8.878 1.00 58.69 91 LYS A CA 1
ATOM 721 C C . LYS A 1 91 ? 29.728 -0.206 -8.728 1.00 58.69 91 LYS A C 1
ATOM 723 O O . LYS A 1 91 ? 29.620 -1.389 -9.047 1.00 58.69 91 LYS A O 1
ATOM 728 N N . LYS A 1 92 ? 30.874 0.329 -8.303 1.00 58.72 92 LYS A N 1
ATOM 729 C CA . LYS A 1 92 ? 32.102 -0.443 -8.097 1.00 58.72 92 LYS A CA 1
ATOM 730 C C . LYS A 1 92 ? 32.020 -1.254 -6.801 1.00 58.72 92 LYS A C 1
ATOM 732 O O . LYS A 1 92 ? 32.233 -2.458 -6.853 1.00 58.72 92 LYS A O 1
ATOM 737 N N . GLU A 1 93 ? 31.586 -0.639 -5.700 1.00 59.53 93 GLU A N 1
ATOM 738 C CA . GLU A 1 93 ? 31.353 -1.333 -4.419 1.00 59.53 93 GLU A CA 1
ATOM 739 C C . GLU A 1 93 ? 30.228 -2.380 -4.505 1.00 59.53 93 GLU A C 1
ATOM 741 O O . GLU A 1 93 ? 30.364 -3.488 -3.987 1.00 59.53 93 GLU A O 1
ATOM 746 N N . TYR A 1 94 ? 29.143 -2.087 -5.228 1.00 57.91 94 TYR A N 1
ATOM 747 C CA . TYR A 1 94 ? 28.042 -3.032 -5.455 1.00 57.91 94 TYR A CA 1
ATOM 748 C C . TYR A 1 94 ? 28.469 -4.270 -6.257 1.00 57.91 94 TYR A C 1
ATOM 750 O O . TYR A 1 94 ? 27.925 -5.353 -6.051 1.00 57.91 94 TYR A O 1
ATOM 758 N N . LYS A 1 95 ? 29.443 -4.132 -7.167 1.00 58.50 95 LYS A N 1
ATOM 759 C CA . LYS A 1 95 ? 29.949 -5.240 -7.995 1.00 58.50 95 LYS A CA 1
ATOM 760 C C . LYS A 1 95 ? 30.776 -6.253 -7.204 1.00 58.50 95 LYS A C 1
ATOM 762 O O . LYS A 1 95 ? 30.864 -7.415 -7.613 1.00 58.50 95 LYS A O 1
ATOM 767 N N . ASP A 1 96 ? 31.358 -5.818 -6.094 1.00 61.84 96 ASP A N 1
ATOM 768 C CA . ASP A 1 96 ? 32.267 -6.620 -5.278 1.00 61.84 96 ASP A CA 1
ATOM 769 C C . ASP A 1 96 ? 31.566 -7.241 -4.056 1.00 61.84 96 ASP A C 1
ATOM 771 O O . ASP A 1 96 ? 32.124 -8.124 -3.409 1.00 61.84 96 ASP A O 1
ATOM 775 N N . ASN A 1 97 ? 30.314 -6.860 -3.777 1.00 71.06 97 ASN A N 1
ATOM 776 C CA . ASN A 1 97 ? 29.541 -7.375 -2.649 1.00 71.06 97 ASN A CA 1
ATOM 777 C C . ASN A 1 97 ? 28.802 -8.687 -3.003 1.00 71.06 97 ASN A C 1
ATOM 779 O O . ASN A 1 97 ? 27.852 -8.693 -3.792 1.00 71.06 97 ASN A O 1
ATOM 783 N N . GLU A 1 98 ? 29.221 -9.809 -2.406 1.00 73.25 98 GLU A N 1
ATOM 784 C CA . GLU A 1 98 ? 28.646 -11.145 -2.656 1.00 73.25 98 GLU A CA 1
ATOM 785 C C . GLU A 1 98 ? 27.143 -11.232 -2.368 1.00 73.25 98 GLU A C 1
ATOM 787 O O . GLU A 1 98 ? 26.418 -11.917 -3.091 1.00 73.25 98 GLU A O 1
ATOM 792 N N . VAL A 1 99 ? 26.653 -10.501 -1.363 1.00 70.94 99 VAL A N 1
ATOM 793 C CA . VAL A 1 99 ? 25.232 -10.520 -0.980 1.00 70.94 99 VAL A CA 1
ATOM 794 C C . VAL A 1 99 ? 24.355 -9.972 -2.109 1.00 70.94 99 VAL A C 1
ATOM 796 O O . VAL A 1 99 ? 23.278 -10.502 -2.381 1.00 70.94 99 VAL A O 1
ATOM 799 N N . HIS A 1 100 ? 24.830 -8.950 -2.826 1.00 63.56 100 HIS A N 1
ATOM 800 C CA . HIS A 1 100 ? 24.100 -8.400 -3.967 1.00 63.56 100 HIS A CA 1
ATOM 801 C C . HIS A 1 100 ? 24.125 -9.316 -5.188 1.00 63.56 100 HIS A C 1
ATOM 803 O O . HIS A 1 100 ? 23.112 -9.404 -5.879 1.00 63.56 100 HIS A O 1
ATOM 809 N N . LYS A 1 101 ? 25.221 -10.047 -5.423 1.00 72.75 101 LYS A N 1
ATOM 810 C CA . LYS A 1 101 ? 25.268 -11.064 -6.487 1.00 72.75 101 LYS A CA 1
ATOM 811 C C . LYS A 1 101 ? 24.242 -12.167 -6.245 1.00 72.75 101 LYS A C 1
ATOM 813 O O . LYS A 1 101 ? 23.480 -12.491 -7.150 1.00 72.75 101 LYS A O 1
ATOM 818 N N . GLN A 1 102 ? 24.163 -12.667 -5.012 1.00 78.00 102 GLN A N 1
ATOM 819 C CA . GLN A 1 102 ? 23.190 -13.695 -4.635 1.00 78.00 102 GLN A CA 1
ATOM 820 C C . GLN A 1 102 ? 21.743 -13.197 -4.774 1.00 78.00 102 GLN A C 1
ATOM 822 O O . GLN A 1 102 ? 20.895 -13.912 -5.306 1.00 78.00 102 GLN A O 1
ATOM 827 N N . ALA A 1 103 ? 21.454 -11.960 -4.354 1.00 74.25 103 ALA A N 1
ATOM 828 C CA . ALA A 1 103 ? 20.126 -11.363 -4.516 1.00 74.25 103 ALA A CA 1
ATOM 829 C C . ALA A 1 103 ? 19.739 -11.192 -5.997 1.00 74.25 103 ALA A C 1
ATOM 831 O O . ALA A 1 103 ? 18.618 -11.518 -6.385 1.00 74.25 103 ALA A O 1
ATOM 832 N N . GLN A 1 104 ? 20.677 -10.747 -6.838 1.00 73.69 104 GLN A N 1
ATOM 833 C CA . GLN A 1 104 ? 20.454 -10.574 -8.273 1.00 73.69 104 GLN A CA 1
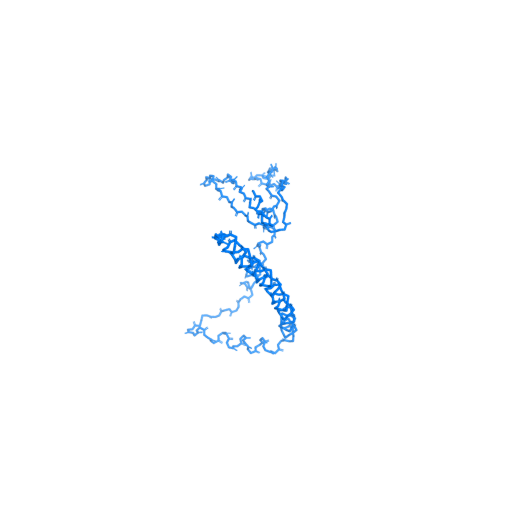ATOM 834 C C . GLN A 1 104 ? 20.218 -11.914 -8.991 1.00 73.69 104 GLN A C 1
ATOM 836 O O . GLN A 1 104 ? 19.346 -12.012 -9.855 1.00 73.69 104 GLN A O 1
ATOM 841 N N . GLU A 1 105 ? 20.961 -12.962 -8.630 1.00 77.38 105 GLU A N 1
ATOM 842 C CA . GLU A 1 105 ? 20.737 -14.316 -9.151 1.00 77.38 105 GLU A CA 1
ATOM 843 C C . GLU A 1 105 ? 19.361 -14.857 -8.752 1.00 77.38 105 GLU A C 1
ATOM 845 O O . GLU A 1 105 ? 18.666 -15.447 -9.583 1.00 77.38 105 GLU A O 1
ATOM 850 N N . LEU A 1 106 ? 18.929 -14.601 -7.514 1.00 78.19 106 LEU A N 1
ATOM 851 C CA . LEU A 1 106 ? 17.601 -14.982 -7.039 1.00 78.19 106 LEU A CA 1
ATOM 852 C C . LEU A 1 106 ? 16.492 -14.259 -7.823 1.00 78.19 106 LEU A C 1
ATOM 854 O O . LEU A 1 106 ? 15.529 -14.890 -8.258 1.00 78.19 106 LEU A O 1
ATOM 858 N N . GLU A 1 107 ? 16.635 -12.952 -8.061 1.00 69.62 107 GLU A N 1
ATOM 859 C CA . GLU A 1 107 ? 15.689 -12.175 -8.871 1.00 69.62 107 GLU A CA 1
ATOM 860 C C . GLU A 1 107 ? 15.610 -12.688 -10.314 1.00 69.62 107 GLU A C 1
ATOM 862 O O . GLU A 1 107 ? 14.512 -12.839 -10.854 1.00 69.62 107 GLU A O 1
ATOM 867 N N . LEU A 1 108 ? 16.746 -13.030 -10.930 1.00 72.31 108 LEU A N 1
ATOM 868 C CA . LEU A 1 108 ? 16.791 -13.617 -12.274 1.00 72.31 108 LEU A CA 1
ATOM 869 C C . LEU A 1 108 ? 16.125 -15.004 -12.324 1.00 72.31 108 LEU A C 1
ATOM 871 O O . LEU A 1 108 ? 15.416 -15.325 -13.287 1.00 72.31 108 LEU A O 1
ATOM 875 N N . GLN A 1 109 ? 16.288 -15.825 -11.284 1.00 73.81 109 GLN A N 1
ATOM 876 C CA . GLN A 1 109 ? 15.604 -17.119 -11.164 1.00 73.81 109 GLN A CA 1
ATOM 877 C C . GLN A 1 109 ? 14.084 -16.966 -11.004 1.00 73.81 109 GLN A C 1
ATOM 879 O O . GLN A 1 109 ? 13.318 -17.707 -11.627 1.00 73.81 109 GLN A O 1
ATOM 884 N N . ILE A 1 110 ? 13.634 -15.984 -10.220 1.00 69.62 110 ILE A N 1
ATOM 885 C CA . ILE A 1 110 ? 12.208 -15.677 -10.038 1.00 69.62 110 ILE A CA 1
ATOM 886 C C . ILE A 1 110 ? 11.609 -15.121 -11.339 1.00 69.62 110 ILE A C 1
ATOM 888 O O . ILE A 1 110 ? 10.541 -15.561 -11.780 1.00 69.62 110 ILE A O 1
ATOM 892 N N . ALA A 1 111 ? 12.309 -14.195 -11.999 1.00 60.34 111 ALA A N 1
ATOM 893 C CA . ALA A 1 111 ? 11.872 -13.590 -13.250 1.00 60.34 111 ALA A CA 1
ATOM 894 C C . ALA A 1 111 ? 11.738 -14.636 -14.370 1.00 60.34 111 ALA A C 1
ATOM 896 O O . ALA A 1 111 ? 10.702 -14.682 -15.039 1.00 60.34 111 ALA A O 1
ATOM 897 N N . SER A 1 112 ? 12.720 -15.531 -14.521 1.00 62.03 112 SER A N 1
ATOM 898 C CA . SER A 1 112 ? 12.682 -16.613 -15.519 1.00 62.03 112 SER A CA 1
ATOM 899 C C . SER A 1 112 ? 11.534 -17.605 -15.283 1.00 62.03 112 SER A C 1
ATOM 901 O O . SER A 1 112 ? 10.837 -17.977 -16.232 1.00 62.03 112 SER A O 1
ATOM 903 N N . HIS A 1 113 ? 11.243 -17.963 -14.027 1.00 59.47 113 HIS A N 1
ATOM 904 C CA . HIS A 1 113 ? 10.077 -18.790 -13.698 1.00 59.47 113 HIS A CA 1
ATOM 905 C C . HIS A 1 113 ? 8.749 -18.091 -14.033 1.00 59.47 113 HIS A C 1
ATOM 907 O O . HIS A 1 113 ? 7.844 -18.716 -14.600 1.00 59.47 113 HIS A O 1
ATOM 913 N N . SER A 1 114 ? 8.628 -16.790 -13.746 1.00 58.34 114 SER A N 1
ATOM 914 C CA . SER A 1 114 ? 7.406 -16.025 -14.034 1.00 58.34 114 SER A CA 1
ATOM 915 C C . SER A 1 114 ? 7.143 -15.840 -15.537 1.00 58.34 114 SER A C 1
ATOM 917 O O . SER A 1 114 ? 5.997 -15.913 -15.976 1.00 58.34 114 SER A O 1
ATOM 919 N N . GLN A 1 115 ? 8.180 -15.701 -16.369 1.00 56.62 115 GLN A N 1
ATOM 920 C CA . GLN A 1 115 ? 8.011 -15.596 -17.825 1.00 56.62 115 GLN A CA 1
ATOM 921 C C . GLN A 1 115 ? 7.504 -16.902 -18.466 1.00 56.62 115 GLN A C 1
ATOM 923 O O . GLN A 1 115 ? 6.679 -16.869 -19.389 1.00 56.62 115 GLN A O 1
ATOM 928 N N . SER A 1 116 ? 7.941 -18.063 -17.963 1.00 58.94 116 SER A N 1
ATOM 929 C CA . SER A 1 116 ? 7.477 -19.369 -18.466 1.00 58.94 116 SER A CA 1
ATOM 930 C C . SER A 1 116 ? 5.977 -19.595 -18.219 1.00 58.94 116 SER A C 1
ATOM 932 O O . SER A 1 116 ? 5.258 -20.138 -19.061 1.00 58.94 116 SER A O 1
ATOM 934 N N . THR A 1 117 ? 5.468 -19.110 -17.086 1.00 60.00 117 THR A N 1
ATOM 935 C CA . THR A 1 117 ? 4.056 -19.256 -16.716 1.00 60.00 117 THR A CA 1
ATOM 936 C C . THR A 1 117 ? 3.169 -18.286 -17.494 1.00 60.00 117 THR A C 1
ATOM 938 O O . THR A 1 117 ? 2.130 -18.700 -18.010 1.00 60.00 117 THR A O 1
ATOM 941 N N . TRP A 1 118 ? 3.610 -17.041 -17.697 1.00 55.41 118 TRP A N 1
ATOM 942 C CA . TRP A 1 118 ? 2.903 -16.050 -18.519 1.00 55.41 118 TRP A CA 1
ATOM 943 C C . TRP A 1 118 ? 2.735 -16.477 -19.981 1.00 55.41 118 TRP A C 1
ATOM 945 O O . TRP A 1 118 ? 1.633 -16.404 -20.528 1.00 55.41 118 TRP A O 1
ATOM 955 N N . SER A 1 119 ? 3.806 -16.965 -20.609 1.00 62.97 119 SER A N 1
ATOM 956 C CA . SER A 1 119 ? 3.763 -17.455 -21.996 1.00 62.97 119 SER A CA 1
ATOM 957 C C . SER A 1 119 ? 2.825 -18.657 -22.150 1.00 62.97 119 SER A C 1
ATOM 959 O O . SER A 1 119 ? 2.014 -18.704 -23.076 1.00 62.97 119 SER A O 1
ATOM 961 N N . THR A 1 120 ? 2.851 -19.585 -21.191 1.00 64.25 120 THR A N 1
ATOM 962 C CA . THR A 1 120 ? 1.951 -20.746 -21.168 1.00 64.25 120 THR A CA 1
ATOM 963 C C . THR A 1 120 ? 0.481 -20.330 -21.038 1.00 64.25 120 THR A C 1
ATOM 965 O O . THR A 1 120 ? -0.381 -20.869 -21.739 1.00 64.25 120 THR A O 1
ATOM 968 N N . ILE A 1 121 ? 0.184 -19.344 -20.184 1.00 69.25 121 ILE A N 1
ATOM 969 C CA . ILE A 1 121 ? -1.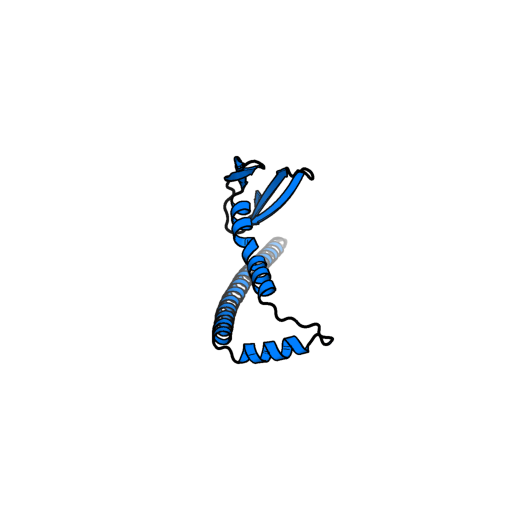171 -18.800 -20.008 1.00 69.25 121 ILE A CA 1
ATOM 970 C C . ILE A 1 121 ? -1.659 -18.139 -21.304 1.00 69.25 121 ILE A C 1
ATOM 972 O O . ILE A 1 121 ? -2.755 -18.459 -21.767 1.00 69.25 121 ILE A O 1
ATOM 976 N N . GLN A 1 122 ? -0.835 -17.306 -21.949 1.00 68.56 122 GLN A N 1
ATOM 977 C CA . GLN A 1 122 ? -1.210 -16.652 -23.208 1.00 68.56 122 GLN A CA 1
ATOM 978 C C . GLN A 1 122 ? -1.462 -17.642 -24.352 1.00 68.56 122 GLN A C 1
ATOM 980 O O . GLN A 1 122 ? -2.416 -17.473 -25.113 1.00 68.56 122 GLN A O 1
ATOM 985 N N . ILE A 1 123 ? -0.653 -18.701 -24.465 1.00 75.75 123 ILE A N 1
ATOM 986 C CA . ILE A 1 123 ? -0.867 -19.759 -25.465 1.00 75.75 123 ILE A CA 1
ATOM 987 C C . ILE A 1 123 ? -2.204 -20.467 -25.215 1.00 75.75 123 ILE A C 1
ATOM 989 O O . ILE A 1 123 ? -2.952 -20.744 -26.155 1.00 75.75 123 ILE A O 1
ATOM 993 N 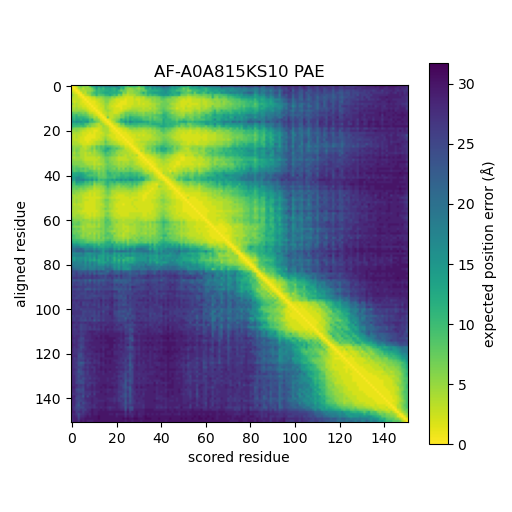N . LYS A 1 124 ? -2.533 -20.742 -23.948 1.00 77.50 124 LYS A N 1
ATOM 994 C CA . LYS A 1 124 ? -3.790 -21.398 -23.573 1.00 77.50 124 LYS A CA 1
ATOM 995 C C . LYS A 1 124 ? -5.005 -20.520 -23.875 1.00 77.50 124 LYS A C 1
ATOM 997 O O . LYS A 1 124 ? -6.023 -21.046 -24.319 1.00 77.50 124 LYS A O 1
ATOM 1002 N N . GLU A 1 125 ? -4.910 -19.208 -23.667 1.00 76.94 125 GLU A N 1
ATOM 1003 C CA . GLU A 1 125 ? -5.979 -18.273 -24.029 1.00 76.94 125 GLU A CA 1
ATOM 1004 C C . GLU A 1 125 ? -6.136 -18.116 -25.542 1.00 76.94 125 GLU A C 1
ATOM 1006 O O . GLU A 1 125 ? -7.257 -18.219 -26.036 1.00 76.94 125 GLU A O 1
ATOM 1011 N N . ARG A 1 126 ? -5.039 -17.974 -26.301 1.00 77.62 126 ARG A N 1
ATOM 1012 C CA . ARG A 1 126 ? -5.098 -17.916 -27.774 1.00 77.62 126 ARG A CA 1
ATOM 1013 C C . ARG A 1 126 ? -5.803 -19.128 -28.378 1.00 77.62 126 ARG A C 1
ATOM 1015 O O . ARG A 1 126 ? -6.684 -18.949 -29.213 1.00 77.62 126 ARG A O 1
ATOM 1022 N N . LYS A 1 127 ? -5.499 -20.338 -27.894 1.00 84.12 127 LYS A N 1
ATOM 1023 C CA . LYS A 1 127 ? -6.168 -21.569 -28.352 1.00 84.12 127 LYS A CA 1
ATOM 1024 C C . LYS A 1 127 ? -7.683 -21.549 -28.126 1.00 84.12 127 LYS A C 1
ATOM 1026 O O . LYS A 1 127 ? -8.424 -22.070 -28.952 1.00 84.12 127 LYS A O 1
ATOM 1031 N N . LYS A 1 128 ? -8.169 -20.941 -27.035 1.00 84.62 128 LYS A N 1
ATOM 1032 C CA . LYS A 1 128 ? -9.619 -20.803 -26.793 1.00 84.62 128 LYS A CA 1
ATOM 1033 C C . LYS A 1 128 ? -10.275 -19.904 -27.840 1.00 84.62 128 LYS A C 1
ATOM 1035 O O . LYS A 1 128 ? -11.344 -20.244 -28.341 1.00 84.62 128 LYS A O 1
ATOM 1040 N N . TYR A 1 129 ? -9.636 -18.783 -28.176 1.00 83.44 129 TYR A N 1
ATOM 1041 C CA . TYR A 1 129 ? -10.151 -17.859 -29.186 1.00 83.44 129 TYR A CA 1
ATOM 1042 C C . TYR A 1 129 ? -10.112 -18.459 -30.594 1.00 83.44 129 TYR A C 1
ATOM 1044 O O . TYR A 1 129 ? -11.077 -18.301 -31.333 1.00 83.44 129 TYR A O 1
ATOM 1052 N N . GLU A 1 130 ? -9.062 -19.204 -30.950 1.00 86.62 130 GLU A N 1
ATOM 1053 C CA . GLU A 1 130 ? -8.993 -19.915 -32.236 1.00 86.62 130 GLU A CA 1
ATOM 1054 C C . GLU A 1 130 ? -10.151 -20.906 -32.405 1.00 86.62 130 GLU A C 1
ATOM 1056 O O . GLU A 1 130 ? -10.820 -20.892 -33.436 1.00 86.62 130 GLU A O 1
ATOM 1061 N N . ILE A 1 131 ? -10.446 -21.704 -31.373 1.00 89.56 131 ILE A N 1
ATOM 1062 C CA . ILE A 1 131 ? -11.578 -22.645 -31.390 1.00 89.56 131 ILE A CA 1
ATOM 1063 C C . ILE A 1 131 ? -12.909 -21.894 -31.531 1.00 89.56 131 ILE A C 1
ATOM 1065 O O . ILE A 1 131 ? -13.769 -22.293 -32.314 1.00 89.56 131 ILE A O 1
ATOM 1069 N N . ALA A 1 132 ? -13.088 -20.787 -30.804 1.00 87.56 132 ALA A N 1
ATOM 1070 C CA . ALA A 1 132 ? -14.304 -19.981 -30.896 1.00 87.56 132 ALA A CA 1
ATOM 1071 C C . ALA A 1 132 ? -14.502 -19.392 -32.304 1.00 87.56 132 ALA A C 1
ATOM 1073 O O . ALA A 1 132 ? -15.611 -19.435 -32.836 1.00 87.56 132 ALA A O 1
ATOM 1074 N N . ILE A 1 133 ? -13.429 -18.899 -32.930 1.00 89.50 133 ILE A N 1
ATOM 1075 C CA . ILE A 1 133 ? -13.455 -18.367 -34.298 1.00 89.50 133 ILE A CA 1
ATOM 1076 C C . ILE A 1 133 ? -13.786 -19.476 -35.302 1.00 89.50 133 ILE A C 1
ATOM 1078 O O . ILE A 1 133 ? -14.648 -19.281 -36.157 1.00 89.50 133 ILE A O 1
ATOM 1082 N N . GLN A 1 134 ? -13.163 -20.653 -35.182 1.00 90.06 134 GLN A N 1
ATOM 1083 C CA . GLN A 1 134 ? -13.457 -21.803 -36.045 1.00 90.06 134 GLN A CA 1
ATOM 1084 C C . GLN A 1 134 ? -14.928 -22.222 -35.955 1.00 90.06 134 GLN A C 1
ATOM 1086 O O . GLN A 1 134 ? -15.573 -22.424 -36.983 1.00 90.06 134 GLN A O 1
ATOM 1091 N N . ASN A 1 135 ? -15.480 -22.283 -34.740 1.00 91.19 135 ASN A N 1
ATOM 1092 C CA . ASN A 1 135 ? -16.889 -22.613 -34.523 1.00 91.19 135 ASN A CA 1
ATOM 1093 C C . ASN A 1 135 ? -17.832 -21.563 -35.123 1.00 91.19 135 ASN A C 1
ATOM 1095 O O . ASN A 1 135 ? -18.872 -21.915 -35.681 1.00 91.19 135 ASN A O 1
ATOM 1099 N N . LEU A 1 136 ? -17.468 -20.280 -35.038 1.00 92.38 136 LEU A N 1
ATOM 1100 C CA . LEU A 1 136 ? -18.249 -19.193 -35.625 1.00 92.38 136 LEU A CA 1
ATOM 1101 C C . LEU A 1 136 ? -18.269 -19.288 -37.157 1.00 92.38 136 LEU A C 1
ATOM 1103 O O . LEU A 1 136 ? -19.329 -19.162 -37.765 1.00 92.38 136 LEU A O 1
ATOM 1107 N N . ILE A 1 137 ? -17.115 -19.570 -37.772 1.00 92.00 137 ILE A N 1
ATOM 1108 C CA . ILE A 1 137 ? -16.990 -19.767 -39.222 1.00 92.00 137 ILE A CA 1
ATOM 1109 C C . ILE A 1 137 ? -17.821 -20.974 -39.672 1.00 92.00 137 ILE A C 1
ATOM 1111 O O . ILE A 1 137 ? -18.597 -20.856 -40.614 1.00 92.00 137 ILE A O 1
ATOM 1115 N N . LEU A 1 138 ? -17.707 -22.112 -38.981 1.00 91.00 138 LEU A N 1
ATOM 1116 C CA . LEU A 1 138 ? -18.505 -23.312 -39.263 1.00 91.00 138 LEU A CA 1
ATOM 1117 C C . LEU A 1 138 ? -20.010 -23.034 -39.177 1.00 91.00 138 LEU A C 1
ATOM 1119 O O . LEU A 1 138 ? -20.760 -23.444 -40.060 1.00 91.00 138 LEU A O 1
ATOM 1123 N N . SER A 1 139 ? -20.438 -22.294 -38.153 1.00 89.69 139 SER A N 1
ATOM 1124 C CA . SER A 1 139 ? -21.844 -21.911 -37.982 1.00 89.69 139 SER A CA 1
ATOM 1125 C C . SER A 1 139 ? -22.323 -21.000 -39.114 1.00 89.69 139 SER A C 1
ATOM 1127 O O . SER A 1 139 ? -23.409 -21.204 -39.647 1.00 89.69 139 SER A O 1
ATOM 1129 N N . ALA A 1 140 ? -21.502 -20.030 -39.527 1.00 87.62 140 ALA A N 1
ATOM 1130 C CA . ALA A 1 140 ? -21.819 -19.139 -40.639 1.00 87.62 140 ALA A CA 1
ATOM 1131 C C . ALA A 1 140 ? -21.923 -19.896 -41.975 1.00 87.62 140 ALA A C 1
ATOM 1133 O O . ALA A 1 140 ? -22.871 -19.684 -42.725 1.00 87.62 140 ALA A O 1
ATOM 1134 N N . VAL A 1 141 ? -20.994 -20.818 -42.255 1.00 89.62 141 VAL A N 1
ATOM 1135 C CA . VAL A 1 141 ? -21.031 -21.660 -43.464 1.00 89.62 141 VAL A CA 1
ATOM 1136 C C . VAL A 1 141 ? -22.280 -22.540 -43.482 1.00 89.62 141 VAL A C 1
ATOM 1138 O O . VAL A 1 141 ? -22.939 -22.630 -44.515 1.00 89.62 141 VAL A O 1
ATOM 1141 N N . TYR A 1 142 ? -22.630 -23.149 -42.347 1.00 88.12 142 TYR A N 1
ATOM 1142 C CA . TYR A 1 142 ? -23.824 -23.984 -42.228 1.00 88.12 142 TYR A CA 1
ATOM 1143 C C . TYR A 1 142 ? -25.114 -23.196 -42.497 1.00 88.12 142 TYR A C 1
ATOM 1145 O O . TYR A 1 142 ? -25.964 -23.652 -43.258 1.00 88.12 142 TYR A O 1
ATOM 1153 N N . LEU A 1 143 ? -25.242 -21.991 -41.930 1.00 84.19 143 LEU A N 1
ATOM 1154 C CA . LEU A 1 143 ? -26.402 -21.125 -42.162 1.00 84.19 143 LEU A CA 1
ATOM 1155 C C . LEU A 1 143 ? -26.513 -20.704 -43.635 1.00 84.19 143 LEU A C 1
ATOM 1157 O O . LEU A 1 143 ? -27.585 -20.820 -44.219 1.00 84.19 143 LEU A O 1
ATOM 1161 N N . CYS A 1 144 ? -25.399 -20.332 -44.272 1.00 80.50 144 CYS A N 1
ATOM 1162 C CA . CYS A 1 144 ? -25.379 -19.990 -45.698 1.00 80.50 144 CYS A CA 1
ATOM 1163 C C . CYS A 1 144 ? -25.764 -21.162 -46.621 1.00 80.50 144 CYS A C 1
ATOM 1165 O O . CYS A 1 144 ? -26.222 -20.933 -47.739 1.00 80.50 144 CYS A O 1
ATOM 1167 N N . GLN A 1 145 ? -25.563 -22.413 -46.192 1.00 78.56 145 GLN A N 1
ATOM 1168 C CA . GLN A 1 145 ? -25.960 -23.601 -46.957 1.00 78.56 145 GLN A CA 1
ATOM 1169 C C . GLN A 1 145 ? -27.453 -23.928 -46.819 1.00 78.56 145 GLN A C 1
ATOM 1171 O O . GLN A 1 145 ? -28.018 -24.515 -47.739 1.00 78.56 145 GLN A O 1
ATOM 1176 N N . GLN A 1 146 ? -28.098 -23.546 -45.711 1.00 73.06 146 GLN A N 1
ATOM 1177 C CA . GLN A 1 146 ? -29.537 -23.763 -45.512 1.00 73.06 146 GLN A CA 1
ATOM 1178 C C . GLN A 1 146 ? -30.416 -22.775 -46.296 1.00 73.06 146 GLN A C 1
ATOM 1180 O O . GLN A 1 146 ? -31.563 -23.099 -46.589 1.00 73.06 146 GLN A O 1
ATOM 1185 N N . ASP A 1 147 ? -29.871 -21.621 -46.691 1.00 63.62 147 ASP A N 1
ATOM 1186 C CA . ASP A 1 147 ? -30.561 -20.604 -47.501 1.00 63.62 147 ASP A CA 1
ATOM 1187 C C . ASP A 1 147 ? -30.508 -20.871 -49.022 1.00 63.62 147 ASP A C 1
ATOM 1189 O O . ASP A 1 147 ? -30.945 -20.041 -49.822 1.00 63.62 147 ASP A O 1
ATOM 1193 N N . GLN A 1 148 ? -29.984 -22.021 -49.462 1.00 62.47 148 GLN A N 1
ATOM 1194 C CA . GLN A 1 148 ? -30.067 -22.435 -50.867 1.00 62.47 148 GLN A CA 1
ATOM 1195 C C . GLN A 1 148 ? -31.484 -22.978 -51.148 1.00 62.47 148 GLN A C 1
ATOM 1197 O O . GLN A 1 148 ? -31.856 -24.006 -50.576 1.00 62.47 148 GLN A O 1
ATOM 1202 N N . PRO A 1 149 ? -32.295 -22.333 -52.011 1.00 58.56 149 PRO A N 1
ATOM 1203 C CA . PRO A 1 149 ? -33.613 -22.849 -52.353 1.00 58.56 149 PRO A CA 1
ATOM 1204 C C . PRO A 1 149 ? -33.475 -24.197 -53.065 1.00 58.56 149 PRO A C 1
ATOM 1206 O O . PRO A 1 149 ? -32.691 -24.346 -54.004 1.00 58.56 149 PRO A O 1
ATOM 1209 N N . ILE A 1 150 ? -34.248 -25.177 -52.599 1.00 60.56 150 ILE A N 1
ATOM 1210 C CA . ILE A 1 150 ? -34.414 -26.478 -53.247 1.00 60.56 150 ILE A CA 1
ATOM 1211 C C . ILE A 1 150 ? -35.049 -26.209 -54.619 1.00 60.56 150 ILE A C 1
ATOM 1213 O O . ILE A 1 150 ? -36.223 -25.845 -54.684 1.00 60.56 150 ILE A O 1
ATOM 1217 N N . ASN A 1 151 ? -34.255 -26.325 -55.687 1.00 51.75 151 ASN A N 1
ATOM 1218 C CA . ASN A 1 151 ? -34.759 -26.445 -57.059 1.00 51.75 151 ASN A CA 1
ATOM 1219 C C . ASN A 1 151 ? -35.335 -27.843 -57.284 1.00 51.75 151 ASN A C 1
ATOM 1221 O O . ASN A 1 151 ? -34.682 -28.816 -56.839 1.00 51.75 151 ASN A O 1
#

pLDDT: mean 78.83, std 12.23, range [51.75, 92.88]